Protein AF-A0A838M122-F1 (afdb_monomer)

Solvent-accessible surface area (backbone atoms only — not comparable to full-atom values): 7505 Å² total; per-residue (Å²): 136,85,64,95,44,75,63,60,43,50,53,51,44,65,78,41,40,67,61,52,50,50,51,52,49,50,54,34,68,77,36,52,67,65,43,52,50,54,52,49,55,48,42,71,77,36,48,65,59,50,52,49,53,52,55,57,50,57,67,34,69,68,48,44,48,54,51,50,56,52,62,68,36,63,68,53,49,50,53,54,47,55,51,50,50,51,28,56,75,71,54,32,66,76,43,44,26,49,60,51,26,75,74,66,80,47,59,49,87,77,55,56,65,71,60,42,52,54,50,44,52,53,52,51,52,53,49,58,51,63,74,74,104

Foldseek 3Di:
DDQPDPVSVVVVCVVCVVVVVVVVVVVCVVPVPVVVVVVVVCCVVCVPVVVVVVVVVCPDPVNVVVVVVVCPDVVVVVVVVVVLVVCVVVVPLVNLLVVVCVPVVDHSVPDDVVVSVVSSVVVVVVVVVVVVD

Mean predicted aligned error: 8.32 Å

Radius of gyration: 26.26 Å; Cα contacts (8 Å, |Δi|>4): 43; chains: 1; bounding box: 50×32×75 Å

Structure (mmCIF, N/CA/C/O backbone):
data_AF-A0A838M122-F1
#
_entry.id   AF-A0A838M122-F1
#
loop_
_atom_site.group_PDB
_atom_site.id
_atom_site.type_symbol
_atom_site.label_atom_id
_atom_site.label_alt_id
_atom_site.label_comp_id
_atom_site.label_asym_id
_atom_site.label_entity_id
_atom_site.label_seq_id
_atom_site.pdbx_PDB_ins_code
_atom_site.Cartn_x
_atom_site.Cartn_y
_atom_site.Cartn_z
_atom_site.occupancy
_atom_site.B_iso_or_equiv
_atom_site.auth_seq_id
_atom_site.auth_comp_id
_atom_site.auth_asym_id
_atom_site.auth_atom_id
_atom_site.pdbx_PDB_model_num
ATOM 1 N N . MET A 1 1 ? 18.321 -8.075 -42.721 1.00 55.78 1 MET A N 1
ATOM 2 C CA . MET A 1 1 ? 19.640 -8.029 -42.052 1.00 55.78 1 MET A CA 1
ATOM 3 C C . MET A 1 1 ? 19.836 -9.373 -41.367 1.00 55.78 1 MET A C 1
ATOM 5 O O . MET A 1 1 ? 19.247 -9.596 -40.317 1.00 55.78 1 MET A O 1
ATOM 9 N N . ALA A 1 2 ? 20.524 -10.310 -42.019 1.00 56.94 2 ALA A N 1
ATOM 10 C CA . ALA A 1 2 ? 20.848 -11.600 -41.416 1.00 56.94 2 ALA A CA 1
ATOM 11 C C . ALA A 1 2 ? 22.146 -11.414 -40.622 1.00 56.94 2 ALA A C 1
ATOM 13 O O . ALA A 1 2 ? 23.173 -11.075 -41.203 1.00 56.94 2 ALA A O 1
ATOM 14 N N . TYR A 1 3 ? 22.086 -11.530 -39.297 1.00 67.69 3 TYR A N 1
ATOM 15 C CA . TYR A 1 3 ? 23.287 -11.479 -38.466 1.00 67.69 3 TYR A CA 1
ATOM 16 C C . TYR A 1 3 ? 23.953 -12.851 -38.520 1.00 67.69 3 TYR A C 1
ATOM 18 O O . TYR A 1 3 ? 23.287 -13.858 -38.286 1.00 67.69 3 TYR A O 1
ATOM 26 N N . ALA A 1 4 ? 25.244 -12.885 -38.851 1.00 68.12 4 ALA A N 1
ATOM 27 C CA . ALA A 1 4 ? 25.984 -14.126 -39.078 1.00 68.12 4 ALA A CA 1
ATOM 28 C C . ALA A 1 4 ? 26.081 -15.010 -37.819 1.00 68.12 4 ALA A C 1
ATOM 30 O O . ALA A 1 4 ? 26.167 -16.229 -37.927 1.00 68.12 4 ALA A O 1
ATOM 31 N N . ASN A 1 5 ? 26.018 -14.418 -36.621 1.00 81.88 5 ASN A N 1
ATOM 32 C CA . ASN A 1 5 ? 25.914 -15.134 -35.351 1.00 81.88 5 ASN A CA 1
ATOM 33 C C . ASN A 1 5 ? 25.205 -14.277 -34.273 1.00 81.88 5 ASN A C 1
ATOM 35 O O . ASN A 1 5 ? 24.914 -13.089 -34.455 1.00 81.88 5 ASN A O 1
ATOM 39 N N . LYS A 1 6 ? 24.916 -14.895 -33.120 1.00 81.44 6 LYS A N 1
ATOM 40 C CA . LYS A 1 6 ? 24.209 -14.275 -31.984 1.00 81.44 6 LYS A CA 1
ATOM 41 C C . LYS A 1 6 ? 25.000 -13.139 -31.317 1.00 81.44 6 LYS A C 1
ATOM 43 O O . LYS A 1 6 ? 24.392 -12.210 -30.779 1.00 81.44 6 LYS A O 1
ATOM 48 N N . ASP A 1 7 ? 26.326 -13.197 -31.355 1.00 86.44 7 ASP A N 1
ATOM 49 C CA . ASP A 1 7 ? 27.199 -12.211 -30.712 1.00 86.44 7 ASP A CA 1
ATOM 50 C C . ASP A 1 7 ? 27.296 -10.920 -31.525 1.00 86.44 7 ASP A C 1
ATOM 52 O O . ASP A 1 7 ? 27.257 -9.826 -30.957 1.00 86.44 7 ASP A O 1
ATOM 56 N N . ASP A 1 8 ? 27.300 -11.025 -32.850 1.00 87.50 8 ASP A N 1
ATOM 57 C CA . ASP A 1 8 ? 27.257 -9.887 -33.765 1.00 87.50 8 ASP A CA 1
ATOM 58 C C . ASP A 1 8 ? 25.918 -9.154 -33.664 1.00 87.50 8 ASP A C 1
ATOM 60 O O . ASP A 1 8 ? 25.880 -7.921 -33.618 1.00 87.50 8 ASP A O 1
ATOM 64 N N . TYR A 1 9 ? 24.818 -9.897 -33.497 1.00 86.88 9 TYR A N 1
ATOM 65 C CA . TYR A 1 9 ? 23.526 -9.296 -33.170 1.00 86.88 9 TYR A CA 1
ATOM 66 C C . TYR A 1 9 ? 23.561 -8.564 -31.825 1.00 86.88 9 TYR A C 1
ATOM 68 O O . TYR A 1 9 ? 23.067 -7.442 -31.718 1.00 86.88 9 TYR A O 1
ATOM 76 N N . LYS A 1 10 ? 24.164 -9.161 -30.789 1.00 89.94 10 LYS A N 1
ATOM 77 C CA . LYS A 1 10 ? 24.264 -8.539 -29.462 1.00 89.94 10 LYS A CA 1
ATOM 78 C C . LYS A 1 10 ? 25.076 -7.243 -29.513 1.00 89.94 10 LYS A C 1
ATOM 80 O O . LYS A 1 10 ? 24.645 -6.248 -28.933 1.00 89.94 10 LYS A O 1
ATOM 85 N N . LYS A 1 11 ? 26.206 -7.224 -30.228 1.00 90.81 11 LYS A N 1
ATOM 86 C CA . LYS A 1 11 ? 27.028 -6.019 -30.437 1.00 90.81 11 LYS A CA 1
ATOM 87 C C . LYS A 1 11 ? 26.249 -4.936 -31.180 1.00 90.81 11 LYS A C 1
ATOM 89 O O . LYS A 1 11 ? 26.188 -3.800 -30.710 1.00 90.81 11 LYS A O 1
ATOM 94 N N . TRP A 1 12 ? 25.585 -5.294 -32.280 1.00 92.19 12 TRP A N 1
ATOM 95 C CA . TRP A 1 12 ? 24.742 -4.362 -33.027 1.00 92.19 12 TRP A CA 1
ATOM 96 C C . TRP A 1 12 ? 23.594 -3.813 -32.172 1.00 92.19 12 TRP A C 1
ATOM 98 O O . TRP A 1 12 ? 23.344 -2.606 -32.180 1.00 92.19 12 TRP A O 1
ATOM 108 N N . TYR A 1 13 ? 22.927 -4.672 -31.395 1.00 91.38 13 TYR A N 1
ATOM 109 C CA . TYR A 1 13 ? 21.843 -4.273 -30.503 1.00 91.38 13 TYR A CA 1
ATOM 110 C C . TYR A 1 13 ? 22.339 -3.300 -29.440 1.00 91.38 13 TYR A C 1
ATOM 112 O O . TYR A 1 13 ? 21.704 -2.275 -29.240 1.00 91.38 13 TYR A O 1
ATOM 120 N N . MET A 1 14 ? 23.476 -3.570 -28.793 1.00 92.44 14 MET A N 1
ATOM 121 C CA . MET A 1 14 ? 24.047 -2.660 -27.794 1.00 92.44 14 MET A CA 1
ATOM 122 C C . MET A 1 14 ? 24.406 -1.301 -28.409 1.00 92.44 14 MET A C 1
ATOM 124 O O . MET A 1 14 ? 24.071 -0.277 -27.821 1.00 92.44 14 MET A O 1
ATOM 128 N N . ALA A 1 15 ? 24.977 -1.283 -29.618 1.00 92.44 15 ALA A N 1
ATOM 129 C CA . ALA A 1 15 ? 25.276 -0.050 -30.350 1.00 92.44 15 ALA A CA 1
ATOM 130 C C . ALA A 1 15 ? 24.014 0.733 -30.774 1.00 92.44 15 ALA A C 1
ATOM 132 O O . ALA A 1 15 ? 24.049 1.952 -30.898 1.00 92.44 15 ALA A O 1
ATOM 133 N N . ASN A 1 16 ? 22.880 0.051 -30.972 1.00 93.19 16 ASN A N 1
ATOM 134 C CA . ASN A 1 16 ? 21.612 0.654 -31.409 1.00 93.19 16 ASN A CA 1
ATOM 135 C C . ASN A 1 16 ? 20.558 0.767 -30.298 1.00 93.19 16 ASN A C 1
ATOM 137 O O . ASN A 1 16 ? 19.433 1.204 -30.557 1.00 93.19 16 ASN A O 1
ATOM 141 N N . ARG A 1 17 ? 20.888 0.363 -29.069 1.00 92.00 17 ARG A N 1
ATOM 142 C CA . ARG A 1 17 ? 19.921 0.121 -27.993 1.00 92.00 17 ARG A CA 1
ATOM 143 C C . ARG A 1 17 ? 19.098 1.360 -27.680 1.00 92.00 17 ARG A C 1
ATOM 145 O O . ARG A 1 17 ? 17.872 1.292 -27.655 1.00 92.00 17 ARG A O 1
ATOM 152 N N . GLU A 1 18 ? 19.766 2.491 -27.491 1.00 93.44 18 GLU A N 1
ATOM 153 C CA . GLU A 1 18 ? 19.102 3.753 -27.155 1.00 93.44 18 GLU A CA 1
ATOM 154 C C . GLU A 1 18 ? 18.208 4.244 -28.296 1.00 93.44 18 GLU A C 1
ATOM 156 O O . GLU A 1 18 ? 17.086 4.681 -28.052 1.00 93.44 18 GLU A O 1
ATOM 161 N N . ARG A 1 19 ? 18.631 4.065 -29.555 1.00 94.94 19 ARG A N 1
ATOM 162 C CA . ARG A 1 19 ? 17.818 4.399 -30.734 1.00 94.94 19 ARG A CA 1
ATOM 163 C C . ARG A 1 19 ? 16.542 3.560 -30.802 1.00 94.94 19 ARG A C 1
ATOM 165 O O . ARG A 1 19 ? 15.469 4.087 -31.091 1.00 94.94 19 ARG A O 1
ATOM 172 N N . LEU A 1 20 ? 16.640 2.258 -30.530 1.00 93.06 20 LEU A N 1
ATOM 173 C CA . LEU A 1 20 ? 15.485 1.356 -30.515 1.00 93.06 20 LEU A CA 1
ATOM 174 C C . LEU A 1 20 ? 14.531 1.679 -29.360 1.00 93.06 20 LEU A C 1
ATOM 176 O O . LEU A 1 20 ? 13.319 1.726 -29.569 1.00 93.06 20 LEU A O 1
ATOM 180 N N . ILE A 1 21 ? 15.066 1.964 -28.169 1.00 92.31 21 ILE A N 1
ATOM 181 C CA . ILE A 1 21 ? 14.272 2.392 -27.010 1.00 92.31 21 ILE A CA 1
ATOM 182 C C . ILE A 1 21 ? 13.564 3.716 -27.305 1.00 92.31 21 ILE A C 1
ATOM 184 O O . ILE A 1 21 ? 12.372 3.838 -27.031 1.00 92.31 21 ILE A O 1
ATOM 188 N N . ALA A 1 22 ? 14.260 4.693 -27.889 1.00 94.00 22 ALA A N 1
ATOM 189 C CA . ALA A 1 22 ? 13.680 5.978 -28.265 1.00 94.00 22 ALA A CA 1
ATOM 190 C C . ALA A 1 22 ? 12.554 5.808 -29.293 1.00 94.00 22 ALA A C 1
ATOM 192 O O . ALA A 1 22 ? 11.477 6.371 -29.113 1.00 94.00 22 ALA A O 1
ATOM 193 N N . LYS A 1 23 ? 12.753 4.965 -30.315 1.00 94.50 23 LYS A N 1
ATOM 194 C CA . LYS A 1 23 ? 11.716 4.649 -31.308 1.00 94.50 23 LYS A CA 1
ATOM 195 C C . LYS A 1 23 ? 10.485 4.000 -30.668 1.00 94.50 23 LYS A C 1
ATOM 197 O O . LYS A 1 23 ? 9.364 4.392 -30.975 1.00 94.50 23 LYS A O 1
ATOM 202 N N . ALA A 1 24 ? 10.683 3.037 -29.767 1.00 90.94 24 ALA A N 1
ATOM 203 C CA . ALA A 1 24 ? 9.584 2.396 -29.046 1.00 90.94 24 ALA A CA 1
ATOM 204 C C . ALA A 1 24 ? 8.830 3.395 -28.152 1.00 90.94 24 ALA A C 1
ATOM 206 O O . ALA A 1 24 ? 7.603 3.423 -28.163 1.00 90.94 24 ALA A O 1
ATOM 207 N N . ARG A 1 25 ? 9.552 4.269 -27.437 1.00 92.75 25 ARG A N 1
ATOM 208 C CA . ARG A 1 25 ? 8.950 5.340 -26.628 1.00 92.75 25 ARG A CA 1
ATOM 209 C C . ARG A 1 25 ? 8.158 6.330 -27.475 1.00 92.75 25 ARG A C 1
ATOM 211 O O . ARG A 1 25 ? 7.072 6.715 -27.066 1.00 92.75 25 ARG A O 1
ATOM 218 N N . ALA A 1 26 ? 8.679 6.721 -28.636 1.00 94.31 26 ALA A N 1
ATOM 219 C CA . ALA A 1 26 ? 7.979 7.610 -29.558 1.00 94.31 26 ALA A CA 1
ATOM 220 C C . ALA A 1 26 ? 6.677 6.973 -30.068 1.00 94.31 26 ALA A C 1
ATOM 222 O O . ALA A 1 26 ? 5.647 7.638 -30.103 1.00 94.31 26 ALA A O 1
ATOM 223 N N . ALA A 1 27 ? 6.697 5.675 -30.387 1.00 91.94 27 ALA A N 1
ATOM 224 C CA . ALA A 1 27 ? 5.498 4.942 -30.788 1.00 91.94 27 ALA A CA 1
ATOM 225 C C . ALA A 1 27 ? 4.459 4.838 -29.656 1.00 91.94 27 ALA A C 1
ATOM 227 O O . ALA A 1 27 ? 3.265 4.995 -29.904 1.00 91.94 27 ALA A O 1
ATOM 228 N N . ASP A 1 28 ? 4.904 4.607 -28.418 1.00 93.56 28 ASP A N 1
ATOM 229 C CA . ASP A 1 28 ? 4.020 4.578 -27.248 1.00 93.56 28 ASP A CA 1
ATOM 230 C C . ASP A 1 28 ? 3.446 5.963 -26.915 1.00 93.56 28 ASP A C 1
ATOM 232 O O . ASP A 1 28 ? 2.301 6.055 -26.484 1.00 93.56 28 ASP A O 1
ATOM 236 N N . LEU A 1 29 ? 4.214 7.038 -27.126 1.00 93.19 29 LEU A N 1
ATOM 237 C CA . LEU A 1 29 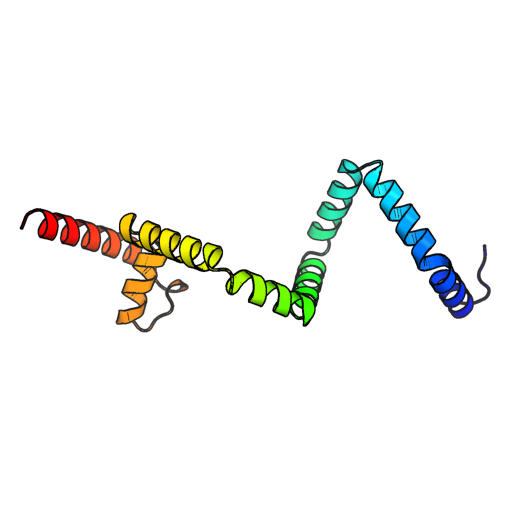? 3.751 8.411 -26.916 1.00 93.19 29 LEU A CA 1
ATOM 238 C C . LEU A 1 29 ? 2.752 8.852 -27.993 1.00 93.19 29 LEU A C 1
ATOM 240 O O . LEU A 1 29 ? 1.797 9.553 -27.680 1.00 93.19 29 LEU A O 1
ATOM 244 N N . ALA A 1 30 ? 2.953 8.419 -29.240 1.00 94.69 30 ALA A N 1
ATOM 245 C CA . ALA A 1 30 ? 2.035 8.691 -30.342 1.00 94.69 30 ALA A CA 1
ATOM 246 C C . ALA A 1 30 ? 0.688 7.960 -30.190 1.00 94.69 30 ALA A C 1
ATOM 248 O O . ALA A 1 30 ? -0.317 8.444 -30.693 1.00 94.69 30 ALA A O 1
ATOM 249 N N . ASN A 1 31 ? 0.661 6.813 -29.496 1.00 93.38 31 ASN A N 1
ATOM 250 C CA . ASN A 1 31 ? -0.547 6.010 -29.272 1.00 93.38 31 ASN A CA 1
ATOM 251 C C . ASN A 1 31 ? -0.647 5.550 -27.803 1.00 93.38 31 ASN A C 1
ATOM 253 O O . ASN A 1 31 ? -0.396 4.372 -27.500 1.00 93.38 31 ASN A O 1
ATOM 257 N N . PRO A 1 32 ? -1.013 6.457 -26.880 1.00 93.06 32 PRO A N 1
ATOM 258 C CA . PRO A 1 32 ? -0.985 6.183 -25.445 1.00 93.06 32 PRO A CA 1
ATOM 259 C C . PRO A 1 32 ? -1.972 5.087 -25.021 1.00 93.06 32 PRO A C 1
ATOM 261 O O . PRO A 1 32 ? -1.622 4.248 -24.188 1.00 93.06 32 PRO A O 1
ATOM 264 N N . ASP A 1 33 ? -3.160 5.031 -25.627 1.00 94.12 33 ASP A N 1
ATOM 265 C CA . ASP A 1 33 ? -4.190 4.044 -25.277 1.00 94.12 33 ASP A CA 1
ATOM 266 C C . ASP A 1 33 ? -3.767 2.626 -25.655 1.00 94.12 33 ASP A C 1
ATOM 268 O O . ASP A 1 33 ? -3.816 1.706 -24.835 1.00 94.12 33 ASP A O 1
ATOM 272 N N . LEU A 1 34 ? -3.229 2.458 -26.865 1.00 93.25 34 LEU A N 1
ATOM 273 C CA . LEU A 1 34 ? -2.703 1.176 -27.325 1.00 93.25 34 LEU A CA 1
ATOM 274 C C . LEU A 1 34 ? -1.489 0.732 -26.493 1.00 93.25 34 LEU A C 1
ATOM 276 O O . LEU A 1 34 ? -1.277 -0.461 -26.268 1.00 93.25 34 LEU A O 1
ATOM 280 N N . ALA A 1 35 ? -0.659 1.671 -26.031 1.00 92.50 35 ALA A N 1
ATOM 281 C CA . ALA A 1 35 ? 0.444 1.367 -25.121 1.00 92.50 35 ALA A CA 1
ATOM 282 C C . ALA A 1 35 ? -0.060 0.940 -23.730 1.00 92.50 35 ALA A C 1
ATOM 284 O O . ALA A 1 35 ? 0.487 0.009 -23.131 1.00 92.50 35 ALA A O 1
ATOM 285 N N . ALA A 1 36 ? -1.107 1.586 -23.212 1.00 93.44 36 ALA A N 1
ATOM 286 C CA . ALA A 1 36 ? -1.734 1.218 -21.947 1.00 93.44 36 ALA A CA 1
ATOM 287 C C . ALA A 1 36 ? -2.387 -0.169 -22.022 1.00 93.44 36 ALA A C 1
ATOM 289 O O . ALA A 1 36 ? -2.175 -0.984 -21.122 1.00 93.44 36 ALA A O 1
ATOM 290 N N . GLN A 1 37 ? -3.104 -0.467 -23.108 1.00 95.44 37 GLN A N 1
ATOM 291 C CA . GLN A 1 37 ? -3.709 -1.776 -23.345 1.00 95.44 37 GLN A CA 1
ATOM 292 C C . GLN A 1 37 ? -2.650 -2.885 -23.370 1.00 95.44 37 GLN A C 1
ATOM 294 O O . GLN A 1 37 ? -2.734 -3.825 -22.583 1.00 95.44 37 GLN A O 1
ATOM 299 N N . ARG A 1 38 ? -1.582 -2.725 -24.164 1.00 93.50 38 ARG A N 1
ATOM 300 C CA . ARG A 1 38 ? -0.470 -3.693 -24.219 1.00 93.50 38 ARG A CA 1
ATOM 301 C C . ARG A 1 38 ? 0.162 -3.944 -22.844 1.00 93.50 38 ARG A C 1
ATOM 303 O O . ARG A 1 38 ? 0.519 -5.076 -22.518 1.00 93.50 38 ARG A O 1
ATOM 310 N N . LYS A 1 39 ? 0.293 -2.9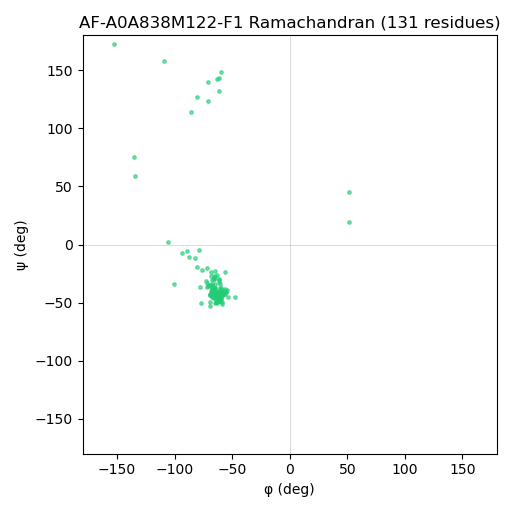05 -22.009 1.00 92.38 39 LYS A N 1
ATOM 311 C CA . LYS A 1 39 ? 0.798 -3.039 -20.629 1.00 92.38 39 LYS A CA 1
ATOM 312 C C . LYS A 1 39 ? -0.169 -3.807 -19.723 1.00 92.38 39 LYS A C 1
ATOM 314 O O . LYS A 1 39 ? 0.302 -4.595 -18.905 1.00 92.38 39 LYS A O 1
ATOM 319 N N . ARG A 1 40 ? -1.484 -3.595 -19.861 1.00 94.75 40 ARG A N 1
ATOM 320 C CA . ARG A 1 40 ? -2.516 -4.341 -19.116 1.00 94.75 40 ARG A CA 1
ATOM 321 C C . ARG A 1 40 ? -2.506 -5.817 -19.500 1.00 94.75 40 ARG A C 1
ATOM 323 O O . ARG A 1 40 ? -2.325 -6.652 -18.624 1.00 94.75 40 ARG A O 1
ATOM 330 N N . GLU A 1 41 ? -2.543 -6.121 -20.794 1.00 96.25 41 GLU A N 1
ATOM 331 C CA . GLU A 1 41 ? -2.486 -7.497 -21.306 1.00 96.25 41 GLU A CA 1
ATOM 332 C C . GLU A 1 41 ? -1.221 -8.233 -20.839 1.00 96.25 41 GLU A C 1
ATOM 334 O O . GLU A 1 41 ? -1.265 -9.403 -20.455 1.00 96.25 41 GLU A O 1
ATOM 339 N N . TYR A 1 42 ? -0.072 -7.548 -20.823 1.00 94.00 42 TYR A N 1
ATOM 340 C CA . TYR A 1 42 ? 1.163 -8.122 -20.289 1.00 94.00 42 TYR A CA 1
ATOM 341 C C . TYR A 1 42 ? 1.063 -8.420 -18.786 1.00 94.00 42 TYR A C 1
ATOM 343 O O . TYR A 1 42 ? 1.536 -9.465 -18.333 1.00 94.00 42 TYR A O 1
ATOM 351 N N . ALA A 1 43 ? 0.460 -7.519 -18.007 1.00 94.94 43 ALA A N 1
ATOM 352 C CA . ALA A 1 43 ? 0.270 -7.714 -16.574 1.00 94.94 43 ALA A CA 1
ATOM 353 C C . ALA A 1 43 ? -0.710 -8.854 -16.260 1.00 94.94 43 ALA A C 1
ATOM 355 O O . ALA A 1 43 ? -0.475 -9.596 -15.310 1.00 94.94 43 ALA A O 1
ATOM 356 N N . GLU A 1 44 ? -1.748 -9.030 -17.076 1.00 94.94 44 GLU A N 1
ATOM 357 C CA . GLU A 1 44 ? -2.706 -10.136 -16.969 1.00 94.94 44 GLU A CA 1
ATOM 358 C C . GLU A 1 44 ? -2.071 -11.481 -17.329 1.00 94.94 44 GLU A C 1
ATOM 360 O O . GLU A 1 44 ? -2.251 -12.464 -16.613 1.00 94.94 44 GLU A O 1
ATOM 365 N N . ARG A 1 45 ? -1.263 -11.530 -18.395 1.00 96.44 45 ARG A N 1
ATOM 366 C CA . ARG A 1 45 ? -0.584 -12.760 -18.832 1.00 96.44 45 ARG A CA 1
ATOM 367 C C . ARG A 1 45 ? 0.566 -13.168 -17.911 1.00 96.44 45 ARG A C 1
ATOM 369 O O . ARG A 1 45 ? 0.883 -14.351 -17.792 1.00 96.44 45 ARG A O 1
ATOM 376 N N . HIS A 1 46 ? 1.237 -12.197 -17.290 1.00 95.00 46 HIS A N 1
ATOM 377 C CA . HIS A 1 46 ? 2.437 -12.424 -16.480 1.00 95.00 46 HIS A CA 1
ATOM 378 C C . HIS A 1 46 ? 2.412 -11.667 -15.141 1.00 95.00 46 HIS A C 1
ATOM 380 O O . HIS A 1 46 ? 3.338 -10.893 -14.849 1.00 95.00 46 HIS A O 1
ATOM 386 N N . PRO A 1 47 ? 1.412 -11.918 -14.280 1.00 93.06 47 PRO A N 1
ATOM 387 C CA . PRO A 1 47 ? 1.236 -11.179 -13.032 1.00 93.06 47 PRO A CA 1
ATOM 388 C C . PRO A 1 47 ? 2.439 -11.334 -12.096 1.00 93.06 47 PRO A C 1
ATOM 390 O O . PRO A 1 47 ? 2.877 -10.368 -11.466 1.00 93.06 47 PRO A O 1
ATOM 393 N N . ASP A 1 48 ? 3.040 -12.523 -12.048 1.00 94.31 48 ASP A N 1
ATOM 394 C CA . ASP A 1 48 ? 4.180 -12.792 -11.170 1.00 94.31 48 ASP A CA 1
ATOM 395 C C . ASP A 1 48 ? 5.450 -12.072 -11.617 1.00 94.31 48 ASP A C 1
ATOM 397 O O . ASP A 1 48 ? 6.200 -11.569 -10.780 1.00 94.31 48 ASP A O 1
ATOM 401 N N . ARG A 1 49 ? 5.664 -11.922 -12.931 1.00 93.25 49 ARG A N 1
ATOM 402 C CA . ARG A 1 49 ? 6.809 -11.160 -13.456 1.00 93.25 49 ARG A CA 1
ATOM 403 C C . ARG A 1 49 ? 6.681 -9.677 -13.138 1.00 93.25 49 ARG A C 1
ATOM 405 O O . ARG A 1 49 ? 7.681 -9.040 -12.815 1.00 93.25 49 ARG A O 1
ATOM 412 N N . VAL A 1 50 ? 5.466 -9.130 -13.197 1.00 93.94 50 VAL A N 1
ATOM 413 C CA . VAL A 1 50 ? 5.205 -7.735 -12.813 1.00 93.94 50 VAL A CA 1
ATOM 414 C C . VAL A 1 50 ? 5.450 -7.536 -11.317 1.00 93.94 50 VAL A C 1
ATOM 416 O O . VAL A 1 50 ? 6.154 -6.599 -10.931 1.00 93.94 50 VAL A O 1
ATOM 419 N N . LYS A 1 51 ? 4.946 -8.445 -10.471 1.00 93.38 51 LYS A N 1
ATOM 420 C CA . LYS A 1 51 ? 5.187 -8.407 -9.021 1.00 93.38 51 LYS A CA 1
ATOM 421 C C . LYS A 1 51 ? 6.676 -8.503 -8.691 1.00 93.38 51 LYS A C 1
ATOM 423 O O . LYS A 1 51 ? 7.167 -7.715 -7.883 1.00 93.38 51 LYS A O 1
ATOM 428 N N . ASP A 1 52 ? 7.397 -9.434 -9.308 1.00 94.12 52 ASP A N 1
ATOM 429 C CA . ASP A 1 52 ? 8.829 -9.619 -9.073 1.00 94.12 52 ASP A CA 1
ATOM 430 C C . ASP A 1 52 ? 9.644 -8.404 -9.539 1.00 94.12 52 ASP A C 1
ATOM 432 O O . ASP A 1 52 ? 10.464 -7.883 -8.784 1.00 94.12 52 ASP A O 1
ATOM 436 N N . ALA A 1 53 ? 9.360 -7.864 -10.728 1.00 92.69 53 ALA A N 1
ATOM 437 C CA . ALA A 1 53 ? 9.995 -6.638 -11.210 1.00 92.69 53 ALA A CA 1
ATOM 438 C C . ALA A 1 53 ? 9.773 -5.457 -10.249 1.00 92.69 53 ALA A C 1
ATOM 440 O O . ALA A 1 53 ? 10.722 -4.736 -9.923 1.00 92.69 53 ALA A O 1
ATOM 441 N N . GLY A 1 54 ? 8.548 -5.300 -9.733 1.00 93.75 54 GLY A N 1
ATOM 442 C CA . GLY A 1 54 ? 8.222 -4.302 -8.715 1.00 93.75 54 GLY A CA 1
ATOM 443 C C . GLY A 1 54 ? 9.024 -4.492 -7.424 1.00 93.75 54 GLY A C 1
ATOM 444 O O . GLY A 1 54 ? 9.619 -3.536 -6.924 1.00 93.75 54 GLY A O 1
ATOM 445 N N . ARG A 1 55 ? 9.124 -5.731 -6.923 1.00 94.12 55 ARG A N 1
ATOM 446 C CA . ARG A 1 55 ? 9.923 -6.073 -5.730 1.00 94.12 55 ARG A CA 1
ATOM 447 C C . ARG A 1 55 ? 11.416 -5.814 -5.933 1.00 94.12 55 ARG A C 1
ATOM 449 O O . ARG A 1 55 ? 12.082 -5.314 -5.029 1.00 94.12 55 ARG A O 1
ATOM 456 N N . ARG A 1 56 ? 11.962 -6.134 -7.108 1.00 94.56 56 ARG A N 1
ATOM 457 C CA . ARG A 1 56 ? 13.366 -5.849 -7.445 1.00 94.56 56 ARG A CA 1
ATOM 458 C C . ARG A 1 56 ? 13.629 -4.351 -7.462 1.00 94.56 56 ARG A C 1
ATOM 460 O O . ARG A 1 56 ? 14.620 -3.905 -6.893 1.00 94.56 56 ARG A O 1
ATOM 467 N N . TYR A 1 57 ? 12.738 -3.575 -8.079 1.00 93.00 57 TYR A N 1
ATOM 468 C CA . TYR A 1 57 ? 12.859 -2.122 -8.109 1.00 93.00 57 TYR A CA 1
ATOM 469 C C . TYR A 1 57 ? 12.802 -1.518 -6.703 1.00 93.00 57 TYR A C 1
ATOM 471 O O . TYR A 1 57 ? 13.672 -0.725 -6.353 1.00 93.00 57 TYR A O 1
ATOM 479 N N . SER A 1 58 ? 11.850 -1.939 -5.865 1.00 91.81 58 SER A N 1
ATOM 480 C CA . SER A 1 58 ? 11.701 -1.402 -4.506 1.00 91.81 58 SER A CA 1
ATOM 481 C C . SER A 1 58 ? 12.890 -1.709 -3.590 1.00 91.81 58 SER A C 1
ATOM 483 O O . SER A 1 58 ? 13.093 -1.009 -2.606 1.00 91.81 58 SER A O 1
ATOM 485 N N . ARG A 1 59 ? 13.668 -2.756 -3.893 1.00 94.00 59 ARG A N 1
ATOM 486 C CA . ARG A 1 59 ? 14.886 -3.127 -3.155 1.00 94.00 59 ARG A CA 1
ATOM 487 C C . ARG A 1 59 ? 16.121 -2.326 -3.571 1.00 94.00 59 ARG A C 1
ATOM 489 O O . ARG A 1 59 ? 17.134 -2.404 -2.883 1.00 94.00 59 ARG A O 1
ATOM 496 N N . LYS A 1 60 ? 16.067 -1.572 -4.675 1.00 96.25 60 LYS A N 1
ATOM 497 C CA . LYS A 1 60 ? 17.195 -0.737 -5.103 1.00 96.25 60 LYS A CA 1
ATOM 498 C C . LYS A 1 60 ? 17.481 0.353 -4.060 1.00 96.25 60 LYS A C 1
ATOM 500 O O . LYS A 1 60 ? 16.531 0.935 -3.527 1.00 96.25 60 LYS A O 1
ATOM 505 N N . PRO A 1 61 ? 18.760 0.691 -3.811 1.00 95.38 61 PRO A N 1
ATOM 506 C CA . PRO A 1 61 ? 19.129 1.694 -2.813 1.00 95.38 61 PRO A CA 1
ATOM 507 C C . PRO A 1 61 ? 18.495 3.059 -3.103 1.00 95.38 61 PRO A C 1
ATOM 509 O O . PRO A 1 61 ? 17.989 3.698 -2.189 1.00 95.38 61 PRO A O 1
ATOM 512 N N . GLU A 1 62 ? 18.419 3.466 -4.371 1.00 95.12 62 GLU A N 1
ATOM 513 C CA . GLU A 1 62 ? 17.776 4.719 -4.792 1.00 95.12 62 GLU A CA 1
ATOM 514 C C . GLU A 1 62 ? 16.279 4.763 -4.452 1.00 95.12 62 GLU A C 1
ATOM 516 O O . GLU A 1 62 ? 15.773 5.771 -3.956 1.00 95.12 62 GLU A O 1
ATOM 521 N N . ALA A 1 63 ? 15.560 3.659 -4.679 1.00 94.69 63 ALA A N 1
ATOM 522 C CA . ALA A 1 63 ? 14.135 3.565 -4.374 1.00 94.69 63 ALA A CA 1
ATOM 523 C C . ALA A 1 63 ? 13.892 3.632 -2.859 1.00 94.69 63 ALA A C 1
ATOM 525 O O . ALA A 1 63 ? 13.002 4.354 -2.401 1.00 94.69 63 ALA A O 1
ATOM 526 N N . LEU A 1 64 ? 14.726 2.941 -2.077 1.00 94.88 64 LEU A N 1
ATOM 527 C CA . LEU A 1 64 ? 14.693 2.993 -0.616 1.00 94.88 64 LEU A CA 1
ATOM 528 C C . LEU A 1 64 ? 15.055 4.386 -0.085 1.00 94.88 64 LEU A C 1
ATOM 530 O O . LEU A 1 64 ? 14.394 4.880 0.825 1.00 94.88 64 LEU A O 1
ATOM 534 N N . ALA A 1 65 ? 16.062 5.046 -0.659 1.00 94.81 65 ALA A N 1
ATOM 535 C CA . ALA A 1 65 ? 16.457 6.403 -0.291 1.00 94.81 65 ALA A CA 1
ATOM 536 C C . ALA A 1 65 ? 15.324 7.399 -0.562 1.00 94.81 65 ALA A C 1
ATOM 538 O O . ALA A 1 65 ? 14.952 8.166 0.326 1.00 94.81 65 ALA A O 1
ATOM 539 N N . LYS A 1 66 ? 14.690 7.317 -1.739 1.00 94.25 66 LYS A N 1
ATOM 540 C CA . LYS A 1 66 ? 13.514 8.128 -2.079 1.00 94.25 66 LYS A CA 1
ATOM 541 C C . LYS A 1 66 ? 12.353 7.880 -1.114 1.00 94.25 66 LYS A C 1
ATOM 543 O O . LYS A 1 66 ? 11.709 8.831 -0.672 1.00 94.25 66 LYS A O 1
ATOM 548 N N . GLN A 1 67 ? 12.101 6.622 -0.748 1.00 92.06 67 GLN A N 1
ATOM 549 C CA . GLN A 1 67 ? 11.067 6.270 0.226 1.00 92.06 67 GLN A CA 1
ATOM 550 C C . GLN A 1 67 ? 11.371 6.848 1.616 1.00 92.06 67 GLN A C 1
ATOM 552 O O . GLN A 1 67 ? 10.479 7.402 2.260 1.00 92.06 67 GLN A O 1
ATOM 557 N N . ARG A 1 68 ? 12.624 6.754 2.079 1.00 93.00 68 ARG A N 1
ATOM 558 C CA . ARG A 1 68 ? 13.060 7.327 3.361 1.00 93.00 68 ARG A CA 1
ATOM 559 C C . ARG A 1 68 ? 12.929 8.846 3.366 1.00 93.00 68 ARG A C 1
ATOM 561 O O . ARG A 1 68 ? 12.357 9.386 4.308 1.00 93.00 68 ARG A O 1
ATOM 568 N N . ALA A 1 69 ? 13.375 9.511 2.302 1.00 93.69 69 ALA A N 1
ATOM 569 C CA . ALA A 1 69 ? 13.247 10.95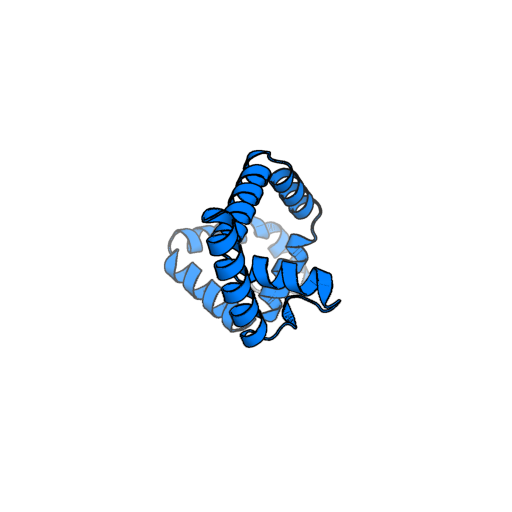5 2.143 1.00 93.69 69 ALA A CA 1
ATOM 570 C C . ALA A 1 69 ? 11.778 11.395 2.179 1.00 93.69 69 ALA A C 1
ATOM 572 O O . ALA A 1 69 ? 11.438 12.349 2.872 1.00 93.69 69 ALA A O 1
ATOM 573 N N . LEU A 1 70 ? 10.885 10.661 1.504 1.00 91.69 70 LEU A N 1
ATOM 574 C CA . LEU A 1 70 ? 9.449 10.932 1.552 1.00 91.69 70 LEU A CA 1
ATOM 575 C C . LEU A 1 70 ? 8.893 10.784 2.974 1.00 91.69 70 LEU A C 1
ATOM 577 O O . LEU A 1 70 ? 8.171 11.659 3.438 1.00 91.69 70 LEU A O 1
ATOM 581 N N . LYS A 1 71 ? 9.255 9.708 3.682 1.00 89.75 71 LYS A N 1
ATOM 582 C CA . LYS A 1 71 ? 8.802 9.448 5.057 1.00 89.75 71 LYS A CA 1
ATOM 583 C C . LYS A 1 71 ? 9.329 10.478 6.065 1.00 89.75 71 LYS A C 1
ATOM 585 O O . LYS A 1 71 ? 8.663 10.735 7.064 1.00 89.75 71 LYS A O 1
ATOM 590 N N . ALA A 1 72 ? 10.506 11.047 5.817 1.00 92.38 72 ALA A N 1
ATOM 591 C CA . ALA A 1 72 ? 11.100 12.076 6.664 1.00 92.38 72 ALA A CA 1
ATOM 592 C C . ALA A 1 72 ? 10.383 13.432 6.554 1.00 92.38 72 ALA A C 1
ATOM 594 O O . ALA A 1 72 ? 10.492 14.243 7.473 1.00 92.38 72 ALA A O 1
ATOM 595 N N . LYS A 1 73 ? 9.627 13.678 5.471 1.00 94.75 73 LYS A N 1
ATOM 596 C CA . LYS A 1 73 ? 8.901 14.941 5.293 1.00 94.75 73 LYS A CA 1
ATOM 597 C C . LYS A 1 73 ? 7.873 15.148 6.416 1.00 94.75 73 LYS A C 1
ATOM 599 O O . LYS A 1 73 ? 7.071 14.243 6.667 1.00 94.75 73 LYS A O 1
ATOM 604 N N . PRO A 1 74 ? 7.830 16.336 7.046 1.00 92.38 74 PRO A N 1
ATOM 605 C CA . PRO A 1 74 ? 6.889 16.619 8.130 1.00 92.38 74 PRO A CA 1
ATOM 606 C C . PRO A 1 74 ? 5.431 16.500 7.672 1.00 92.38 74 PRO A C 1
ATOM 608 O O . PRO A 1 74 ? 4.632 15.877 8.360 1.00 92.38 74 PRO A O 1
ATOM 611 N N . GLU A 1 75 ? 5.103 16.951 6.460 1.00 94.12 75 GLU A N 1
ATOM 612 C CA . GLU A 1 75 ? 3.760 16.827 5.869 1.00 94.12 75 GLU A CA 1
ATOM 613 C C . GLU A 1 75 ? 3.239 15.383 5.854 1.00 94.12 75 GLU A C 1
ATOM 615 O O . GLU A 1 75 ? 2.067 15.125 6.119 1.00 94.12 75 GLU A O 1
ATOM 620 N N . GLN A 1 76 ? 4.113 14.411 5.569 1.00 91.94 76 GLN A N 1
ATOM 621 C CA . GLN A 1 76 ? 3.733 12.996 5.559 1.00 91.94 76 GLN A CA 1
ATOM 622 C C . GLN A 1 76 ? 3.492 12.474 6.977 1.00 91.94 76 GLN A C 1
ATOM 624 O O . GLN A 1 76 ? 2.619 11.628 7.187 1.00 91.94 76 GLN A O 1
ATOM 629 N N . ARG A 1 77 ? 4.238 12.987 7.963 1.00 89.38 77 ARG A N 1
ATOM 630 C CA . ARG A 1 77 ? 4.037 12.658 9.380 1.00 89.38 77 ARG A CA 1
ATOM 631 C C . ARG A 1 77 ? 2.711 13.221 9.885 1.00 89.38 77 ARG A C 1
ATOM 633 O O . ARG A 1 77 ? 1.965 12.469 10.513 1.00 89.38 77 ARG A O 1
ATOM 640 N N . GLU A 1 78 ? 2.395 14.468 9.543 1.00 93.25 78 GLU A N 1
ATOM 641 C CA . GLU A 1 78 ? 1.127 15.114 9.896 1.00 93.25 78 GLU A CA 1
ATOM 642 C C . GLU A 1 78 ? -0.057 14.438 9.211 1.00 93.25 78 GLU A C 1
ATOM 644 O O . GLU A 1 78 ? -1.013 14.049 9.876 1.00 93.25 78 GLU A O 1
ATOM 649 N N . LYS A 1 79 ? 0.040 14.143 7.911 1.00 94.50 79 LYS A N 1
ATOM 650 C CA . LYS A 1 79 ? -0.993 13.375 7.205 1.00 94.50 79 LYS A CA 1
ATOM 651 C C . LYS A 1 79 ? -1.246 12.020 7.868 1.00 94.50 79 LYS A C 1
ATOM 653 O O . LYS A 1 79 ? -2.391 11.610 8.042 1.00 94.50 79 LYS A O 1
ATOM 658 N N . ALA A 1 80 ? -0.186 11.320 8.271 1.00 92.00 80 ALA A N 1
ATOM 659 C CA . ALA A 1 80 ? -0.319 10.053 8.977 1.00 92.00 80 ALA A CA 1
ATOM 660 C C . ALA A 1 80 ? -0.919 10.218 10.386 1.00 92.00 80 ALA A C 1
ATOM 662 O O . ALA A 1 80 ? -1.573 9.294 10.867 1.00 92.00 80 ALA A O 1
ATOM 663 N N . LYS A 1 81 ? -0.690 11.352 11.060 1.00 93.19 81 LYS A N 1
ATOM 664 C CA . LYS A 1 81 ? -1.297 11.686 12.356 1.00 93.19 81 LYS A CA 1
ATOM 665 C C . LYS A 1 81 ? -2.796 11.941 12.204 1.00 93.19 81 LYS A C 1
ATOM 667 O O . LYS A 1 81 ? -3.563 11.223 12.837 1.00 93.19 81 LYS A O 1
ATOM 672 N N . LEU A 1 82 ? -3.186 12.828 11.292 1.00 95.31 82 LEU A N 1
ATOM 673 C CA . LEU A 1 82 ? -4.587 13.121 10.973 1.00 95.31 82 LEU A CA 1
ATOM 674 C C . LEU A 1 82 ? -5.355 11.855 10.587 1.00 95.31 82 LEU A C 1
ATOM 676 O O . LEU A 1 82 ? -6.469 11.629 11.041 1.00 95.31 82 LEU A O 1
ATOM 680 N N . LEU A 1 83 ? -4.734 10.967 9.806 1.00 94.88 83 LEU A N 1
ATOM 681 C CA . LEU A 1 83 ? -5.354 9.697 9.440 1.00 94.88 83 LEU A CA 1
ATOM 682 C C . LEU A 1 83 ? -5.577 8.781 10.656 1.00 94.88 83 LEU A C 1
ATOM 684 O O . LEU A 1 83 ? -6.603 8.113 10.751 1.00 94.88 83 LEU A O 1
ATOM 688 N N . ARG A 1 84 ? -4.631 8.744 11.605 1.00 94.12 84 ARG A N 1
ATOM 689 C CA . ARG A 1 84 ? -4.790 7.977 12.853 1.00 94.12 84 ARG A CA 1
ATOM 690 C C . ARG A 1 84 ? -5.876 8.563 13.750 1.00 94.12 84 ARG A C 1
ATOM 692 O O . ARG A 1 84 ? -6.598 7.783 14.363 1.00 94.12 84 ARG A O 1
ATOM 699 N N . GLU A 1 85 ? -5.972 9.886 13.824 1.00 95.12 85 GLU A N 1
ATOM 700 C CA . GLU A 1 85 ? -7.035 10.592 14.547 1.0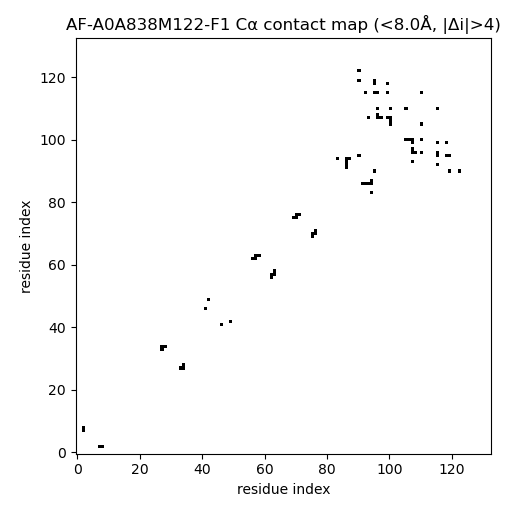0 95.12 85 GLU A CA 1
ATOM 701 C C . GLU A 1 85 ? -8.390 10.285 13.919 1.00 95.12 85 GLU A C 1
ATOM 703 O O . GLU A 1 85 ? -9.255 9.747 14.597 1.00 95.12 85 GLU A O 1
ATOM 708 N N . HIS A 1 86 ? -8.518 10.436 12.601 1.00 95.88 86 HIS A N 1
ATOM 709 C CA . HIS A 1 86 ? -9.726 10.069 11.870 1.00 95.88 86 HIS A CA 1
ATOM 710 C C . HIS A 1 86 ? -10.161 8.619 12.135 1.00 95.88 86 HIS A C 1
ATOM 712 O O . HIS A 1 86 ? -11.332 8.365 12.408 1.00 95.88 86 HIS A O 1
ATOM 718 N N . TYR A 1 87 ? -9.234 7.654 12.110 1.00 95.94 87 TYR A N 1
ATOM 719 C CA . TYR A 1 87 ? -9.549 6.255 12.424 1.00 95.94 87 TYR A CA 1
ATOM 720 C C . TYR A 1 87 ? -9.989 6.037 13.867 1.00 95.94 87 TYR A C 1
ATOM 722 O O . TYR A 1 87 ? -10.855 5.198 14.117 1.00 95.94 87 TYR A O 1
ATOM 730 N N . ARG A 1 88 ? -9.388 6.761 14.815 1.00 94.00 88 ARG A N 1
ATOM 731 C CA . ARG A 1 88 ? -9.825 6.744 16.210 1.00 94.00 88 ARG A CA 1
ATOM 732 C C . ARG A 1 88 ? -11.235 7.307 16.303 1.00 94.00 88 ARG A C 1
ATOM 734 O O . ARG A 1 88 ? -12.091 6.671 16.908 1.00 94.00 88 ARG A O 1
ATOM 741 N N . ASP A 1 89 ? -11.492 8.458 15.703 1.00 92.81 89 ASP A N 1
ATOM 742 C CA . ASP A 1 89 ? -12.738 9.196 15.885 1.00 92.81 89 ASP A CA 1
ATOM 743 C C . ASP A 1 89 ? -13.910 8.445 15.234 1.00 92.81 89 ASP A C 1
ATOM 745 O O . ASP A 1 89 ? -14.921 8.203 15.888 1.00 92.81 89 ASP A O 1
ATOM 749 N N . THR A 1 90 ? -13.715 7.915 14.024 1.00 94.00 90 THR A N 1
ATOM 750 C CA . THR A 1 90 ? -14.708 7.093 13.302 1.00 94.00 90 THR A CA 1
ATOM 751 C C . THR A 1 90 ? -14.806 5.638 13.768 1.00 94.00 90 THR A C 1
ATOM 753 O O . THR A 1 90 ? -15.663 4.900 13.283 1.00 94.00 90 THR A O 1
ATOM 756 N N . LEU A 1 91 ? -13.945 5.198 14.695 1.00 95.19 91 LEU A N 1
ATOM 757 C CA . LEU A 1 91 ? -13.820 3.792 15.107 1.00 95.19 91 LEU A CA 1
ATOM 758 C C . LEU A 1 91 ? -13.647 2.834 13.915 1.00 95.19 91 LEU A C 1
ATOM 760 O O . LEU A 1 91 ? -14.271 1.769 13.830 1.00 95.19 91 LEU A O 1
ATOM 764 N N . HIS A 1 92 ? -12.771 3.224 12.992 1.00 95.94 92 HIS A N 1
ATOM 765 C CA . HIS A 1 92 ? -12.440 2.433 11.814 1.00 95.94 92 HIS A CA 1
ATOM 766 C C . HIS A 1 92 ? -11.862 1.059 12.206 1.00 95.94 92 HIS A C 1
ATOM 768 O O . HIS A 1 92 ? -11.149 0.931 13.205 1.00 95.94 92 HIS A O 1
ATOM 774 N N . ASP A 1 93 ? -12.097 0.029 11.390 1.00 94.88 93 ASP A N 1
ATOM 775 C CA . ASP A 1 93 ? -11.679 -1.362 11.629 1.00 94.88 93 ASP A CA 1
ATOM 776 C C . ASP A 1 93 ? -10.221 -1.493 12.059 1.00 94.88 93 ASP A C 1
ATOM 778 O O . ASP A 1 93 ? -9.896 -2.199 13.010 1.00 94.88 93 ASP A O 1
ATOM 782 N N . CYS A 1 94 ? -9.321 -0.788 11.376 1.00 93.19 94 CYS A N 1
ATOM 783 C CA . CYS A 1 94 ? -7.892 -0.847 11.671 1.00 93.19 94 CYS A CA 1
ATOM 784 C C . CYS A 1 94 ? -7.537 -0.295 13.065 1.00 93.19 94 CYS A C 1
ATOM 786 O O . CYS A 1 94 ? -6.532 -0.714 13.643 1.00 93.19 94 CYS A O 1
ATOM 788 N N . PHE A 1 95 ? -8.333 0.635 13.602 1.00 95.25 95 PHE A N 1
ATOM 789 C CA . PHE A 1 95 ? -8.177 1.161 14.953 1.00 95.25 95 PHE A CA 1
ATOM 790 C C . PHE A 1 95 ? -8.715 0.157 15.975 1.00 95.25 95 PHE A C 1
ATOM 792 O O . PHE A 1 95 ? -7.981 -0.244 16.873 1.00 95.25 95 PHE A O 1
ATOM 799 N N . VAL A 1 96 ? -9.937 -0.339 15.771 1.00 95.62 96 VAL A N 1
ATOM 800 C CA . VAL A 1 96 ? -10.585 -1.318 16.660 1.00 95.62 96 VAL A CA 1
ATOM 801 C C . VAL A 1 96 ? -9.771 -2.616 16.753 1.00 95.62 96 VAL A C 1
ATOM 803 O O . VAL A 1 96 ? -9.478 -3.096 17.847 1.00 95.62 96 VAL A O 1
ATOM 806 N N . ARG A 1 97 ? -9.300 -3.142 15.614 1.00 95.75 97 ARG A N 1
ATOM 807 C CA . ARG A 1 97 ? -8.409 -4.315 15.556 1.00 95.75 97 ARG A CA 1
ATOM 808 C C . ARG A 1 97 ? -7.093 -4.080 16.293 1.00 95.75 97 ARG A C 1
ATOM 810 O O . ARG A 1 97 ? -6.562 -5.014 16.882 1.00 95.75 97 ARG A O 1
ATOM 817 N N . ARG A 1 98 ? -6.560 -2.852 16.281 1.00 93.31 98 ARG A N 1
ATOM 818 C CA . ARG A 1 98 ? -5.339 -2.501 17.024 1.00 93.31 98 ARG A CA 1
ATOM 819 C C . ARG A 1 98 ? -5.582 -2.519 18.531 1.00 93.31 98 ARG A C 1
ATOM 821 O O . ARG A 1 98 ? -4.750 -3.069 19.241 1.00 93.31 98 ARG A O 1
ATOM 828 N N . CYS A 1 99 ? -6.703 -1.968 18.995 1.00 93.12 99 CYS A N 1
ATOM 829 C CA . CYS A 1 99 ? -7.099 -2.019 20.404 1.00 93.12 99 CYS A CA 1
ATOM 830 C C . CYS A 1 99 ? -7.270 -3.467 20.879 1.00 93.12 99 CYS A C 1
ATOM 832 O O . CYS A 1 99 ? -6.687 -3.860 21.880 1.00 93.12 99 CYS A O 1
ATOM 834 N N . LEU A 1 100 ? -7.987 -4.295 20.117 1.00 93.88 100 LEU A N 1
ATOM 835 C CA . LEU A 1 100 ? -8.164 -5.709 20.452 1.00 93.88 100 LEU A CA 1
ATOM 836 C C . LEU A 1 100 ? -6.835 -6.484 20.452 1.00 93.88 100 LEU A C 1
ATOM 838 O O . LEU A 1 100 ? -6.558 -7.233 21.387 1.00 93.88 100 LEU A O 1
ATOM 842 N N . ALA A 1 101 ? -5.981 -6.278 19.445 1.00 93.94 101 ALA A N 1
ATOM 843 C CA . ALA A 1 101 ? -4.693 -6.966 19.339 1.00 93.94 101 ALA A CA 1
ATOM 844 C C . ALA A 1 101 ? -3.748 -6.674 20.521 1.00 93.94 101 ALA A C 1
ATOM 846 O O . ALA A 1 101 ? -2.971 -7.548 20.901 1.00 93.94 101 ALA A O 1
ATOM 847 N N . GLN A 1 102 ? -3.832 -5.483 21.133 1.00 91.12 102 GLN A N 1
ATOM 848 C CA . GLN A 1 102 ? -3.053 -5.141 22.334 1.00 91.12 102 GLN A CA 1
ATOM 849 C C . GLN A 1 102 ? -3.367 -6.056 23.524 1.00 91.12 102 GLN A C 1
ATOM 851 O O . GLN A 1 102 ? -2.487 -6.307 24.343 1.00 91.12 102 GLN A O 1
ATOM 856 N N . HIS A 1 103 ? -4.594 -6.574 23.607 1.00 90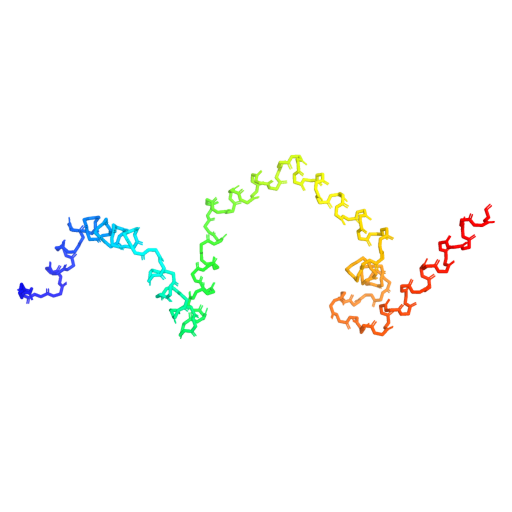.12 103 HIS A N 1
ATOM 857 C CA . HIS A 1 103 ? -5.043 -7.410 24.721 1.00 90.12 103 HIS A CA 1
ATOM 858 C C . HIS A 1 103 ? -5.035 -8.902 24.388 1.00 90.12 103 HIS A C 1
ATOM 860 O O . HIS A 1 103 ? -4.742 -9.724 25.250 1.00 90.12 103 HIS A O 1
ATOM 866 N N . LEU A 1 104 ? -5.329 -9.260 23.137 1.00 87.94 104 LEU A N 1
ATOM 867 C CA . LEU A 1 104 ? -5.553 -10.649 22.737 1.00 87.94 104 LEU A CA 1
ATOM 868 C C . LEU A 1 104 ? -4.278 -11.392 22.310 1.00 87.94 104 LEU A C 1
ATOM 870 O O . LEU A 1 104 ? -4.347 -12.586 22.046 1.00 87.94 104 LEU A O 1
ATOM 874 N N . LYS A 1 105 ? -3.121 -10.714 22.220 1.00 87.81 105 LYS A N 1
ATOM 875 C CA . LYS A 1 105 ? -1.837 -11.281 21.741 1.00 87.81 105 LYS A CA 1
ATOM 876 C C . LYS A 1 105 ? -1.922 -11.998 20.377 1.00 87.81 105 LYS A C 1
ATOM 878 O O . LYS A 1 105 ? -1.029 -12.763 20.028 1.00 87.81 105 LYS A O 1
ATOM 883 N N . ILE A 1 106 ? -2.958 -11.715 19.590 1.00 91.38 106 ILE A N 1
ATOM 884 C CA . ILE A 1 106 ? -3.154 -12.198 18.217 1.00 91.38 106 ILE A CA 1
ATOM 885 C C . ILE A 1 106 ? -2.965 -11.055 17.228 1.00 91.38 106 ILE A C 1
ATOM 887 O O . ILE A 1 106 ? -3.098 -9.872 17.568 1.00 91.38 106 ILE A O 1
ATOM 891 N N . LYS A 1 107 ? -2.667 -11.388 15.974 1.00 91.94 107 LYS A N 1
ATOM 892 C CA . LYS A 1 107 ? -2.491 -10.373 14.941 1.00 91.94 107 LYS A CA 1
ATOM 893 C C . LYS A 1 107 ? -3.842 -9.747 14.600 1.00 91.94 107 LYS A C 1
ATOM 895 O O . LYS A 1 107 ? -4.834 -10.441 14.423 1.00 91.94 107 LYS A O 1
ATOM 900 N N . GLY A 1 108 ? -3.883 -8.430 14.385 1.00 89.19 108 GLY A N 1
ATOM 901 C CA . GLY A 1 108 ? -5.128 -7.719 14.047 1.00 89.19 108 GLY A CA 1
ATOM 902 C C . GLY A 1 108 ? -5.873 -8.251 12.808 1.00 89.19 108 GLY A C 1
ATOM 903 O O . GLY A 1 108 ? -7.085 -8.064 12.696 1.00 89.19 108 GLY A O 1
ATOM 904 N N . SER A 1 109 ? -5.168 -8.921 11.887 1.00 91.44 109 SER A N 1
ATOM 905 C CA . SER A 1 109 ? -5.752 -9.579 10.707 1.00 91.44 109 SER A CA 1
ATOM 906 C C . SER A 1 109 ? -6.449 -10.904 11.014 1.00 91.44 109 SER A C 1
ATOM 908 O O . SER A 1 109 ? -7.268 -11.339 10.220 1.00 91.44 109 SER A O 1
ATOM 910 N N . GLU A 1 110 ? -6.111 -11.548 12.129 1.00 93.19 110 GLU A N 1
ATOM 911 C CA . GLU A 1 110 ? -6.687 -12.830 12.561 1.00 93.19 110 GLU A CA 1
ATOM 912 C C . GLU A 1 110 ? -7.965 -12.627 13.386 1.00 93.19 110 GLU A C 1
ATOM 914 O O . GLU A 1 110 ? -8.698 -13.573 13.649 1.00 93.19 110 GLU A O 1
ATOM 919 N N . ILE A 1 111 ? -8.256 -11.384 13.780 1.00 93.94 111 ILE A N 1
ATOM 920 C CA . ILE A 1 111 ? -9.436 -11.037 14.570 1.00 93.94 111 ILE A CA 1
ATOM 921 C C . ILE A 1 111 ? -10.697 -11.174 13.695 1.00 93.94 111 ILE A C 1
ATOM 923 O O . ILE A 1 111 ? -10.785 -10.505 12.659 1.00 93.94 111 ILE A O 1
ATOM 927 N N . PRO A 1 112 ? -11.698 -11.980 14.089 1.00 95.00 112 PRO A N 1
ATOM 928 C CA . PRO A 1 112 ? -12.956 -12.081 13.353 1.00 95.00 112 PRO A CA 1
ATOM 929 C C . PRO A 1 112 ? -13.692 -10.738 13.293 1.00 95.00 112 PRO A C 1
ATOM 931 O O . PRO A 1 112 ? -13.693 -9.985 14.268 1.00 95.00 112 PRO A O 1
ATOM 934 N N . GLN A 1 113 ? -14.347 -10.439 12.166 1.00 94.75 113 GLN A N 1
ATOM 935 C CA . GLN A 1 113 ? -15.082 -9.177 11.997 1.00 94.75 113 GLN A CA 1
ATOM 936 C C . GLN A 1 113 ? -16.196 -9.010 13.042 1.00 94.75 113 GLN A C 1
ATOM 938 O O . GLN A 1 113 ? -16.364 -7.925 13.582 1.00 94.75 113 GLN A O 1
ATOM 943 N N . THR A 1 114 ? -16.878 -10.095 13.409 1.00 96.56 114 THR A N 1
ATOM 944 C CA . THR A 1 114 ? -17.928 -10.094 14.440 1.00 96.56 114 THR A CA 1
ATOM 945 C C . THR A 1 114 ? -17.439 -9.542 15.781 1.00 96.56 114 THR A C 1
ATOM 947 O O . THR A 1 114 ? -18.129 -8.754 16.424 1.00 96.56 114 THR A O 1
ATOM 950 N N . LEU A 1 115 ? -16.216 -9.896 16.187 1.00 94.56 115 LEU A N 1
ATOM 951 C CA . LEU A 1 115 ? -15.596 -9.384 17.408 1.00 94.56 115 LEU A CA 1
ATOM 952 C C . LEU A 1 115 ? -15.203 -7.906 17.275 1.00 94.56 115 LEU A C 1
ATOM 954 O O . LEU A 1 115 ? -15.307 -7.149 18.240 1.00 94.56 115 LEU A O 1
ATOM 958 N N . VAL A 1 116 ? -14.768 -7.484 16.085 1.00 96.25 116 VAL A N 1
ATOM 959 C CA . VAL A 1 116 ? -14.473 -6.075 15.782 1.00 96.25 116 VAL A CA 1
ATOM 960 C C . VAL A 1 116 ? -15.739 -5.233 15.902 1.00 96.25 116 VAL A C 1
ATOM 962 O O . VAL A 1 116 ? -15.717 -4.206 16.574 1.00 96.25 116 VAL A O 1
ATOM 965 N N . ASP A 1 117 ? -16.846 -5.677 15.315 1.00 97.25 117 ASP A N 1
ATOM 966 C CA . ASP A 1 117 ? -18.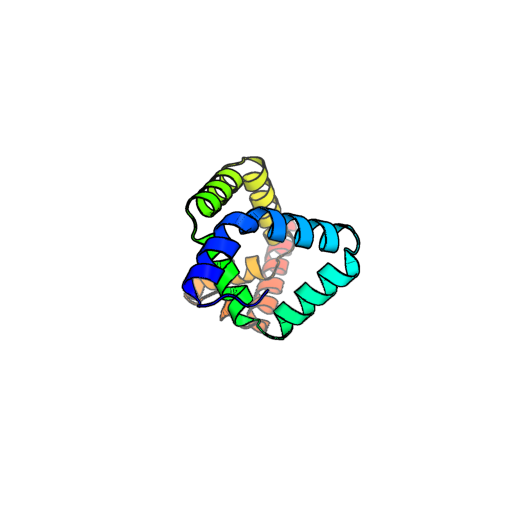110 -4.942 15.343 1.00 97.25 117 ASP A CA 1
ATOM 967 C C . ASP A 1 117 ? -18.671 -4.856 16.771 1.00 97.25 117 ASP A C 1
ATOM 969 O O . ASP A 1 117 ? -19.004 -3.765 17.232 1.00 97.25 117 ASP A O 1
ATOM 973 N N . ALA A 1 118 ? -18.647 -5.960 17.528 1.00 96.44 118 ALA A N 1
ATOM 974 C CA . ALA A 1 118 ? -19.038 -5.958 18.939 1.00 96.44 118 ALA A CA 1
ATOM 975 C C . ALA A 1 118 ? -18.178 -4.997 19.783 1.00 96.44 118 ALA A C 1
ATOM 977 O O . ALA A 1 118 ? -18.696 -4.224 20.592 1.00 96.44 118 ALA A O 1
ATOM 978 N N . HIS A 1 119 ? -16.855 -4.996 19.575 1.00 95.25 119 HIS A N 1
ATOM 979 C CA . HIS A 1 119 ? -15.963 -4.077 20.281 1.00 95.25 119 HIS A CA 1
ATOM 980 C C . HIS A 1 119 ? -16.182 -2.618 19.861 1.00 95.25 119 HIS A C 1
ATOM 982 O O . HIS A 1 119 ? -16.065 -1.718 20.693 1.00 95.25 119 HIS A O 1
ATOM 988 N N . ARG A 1 120 ? -16.530 -2.365 18.592 1.00 97.00 120 ARG A N 1
ATOM 989 C CA . ARG A 1 120 ? -16.878 -1.028 18.098 1.00 97.00 120 ARG A CA 1
ATOM 990 C C . ARG A 1 120 ? -18.107 -0.484 18.817 1.00 97.00 120 ARG A C 1
ATOM 992 O O . ARG A 1 120 ? -18.044 0.643 19.303 1.00 97.00 120 ARG A O 1
ATOM 999 N N . GLU A 1 121 ? -19.182 -1.264 18.920 1.00 96.31 121 GLU A N 1
ATOM 1000 C CA . GLU A 1 121 ? -20.383 -0.834 19.649 1.00 96.31 121 GLU A CA 1
ATOM 1001 C C . GLU A 1 121 ? -20.076 -0.567 21.123 1.00 96.31 121 GLU A C 1
ATOM 1003 O O . GLU A 1 121 ? -20.453 0.470 21.664 1.00 96.31 121 GLU A O 1
ATOM 1008 N N . LEU A 1 122 ? -19.281 -1.430 21.757 1.00 95.12 122 LEU A N 1
ATOM 1009 C CA . LEU A 1 122 ? -18.839 -1.220 23.133 1.00 95.12 122 LEU A CA 1
ATOM 1010 C C . LEU A 1 122 ? -18.041 0.086 23.301 1.00 95.12 122 LEU A C 1
ATOM 1012 O O . LEU A 1 122 ? -18.229 0.798 24.287 1.00 95.12 122 LEU A O 1
ATOM 1016 N N . LEU A 1 123 ? -17.174 0.441 22.347 1.00 94.25 123 LEU A N 1
ATOM 1017 C CA . LEU A 1 123 ? -16.453 1.719 22.361 1.00 94.25 123 LEU A CA 1
ATOM 1018 C C . LEU A 1 123 ? -17.386 2.920 22.154 1.00 94.25 123 LEU A C 1
ATOM 1020 O O . LEU A 1 123 ? -17.181 3.948 22.800 1.00 94.25 123 LEU A O 1
ATOM 1024 N N . ARG A 1 124 ? -18.412 2.802 21.301 1.00 94.88 124 ARG A N 1
ATOM 1025 C CA . ARG A 1 124 ? -19.442 3.844 21.131 1.00 94.88 124 ARG A CA 1
ATOM 1026 C C . ARG A 1 124 ? -20.206 4.080 22.426 1.00 94.88 124 ARG A C 1
ATOM 1028 O O . ARG A 1 124 ? -20.321 5.223 22.853 1.00 94.88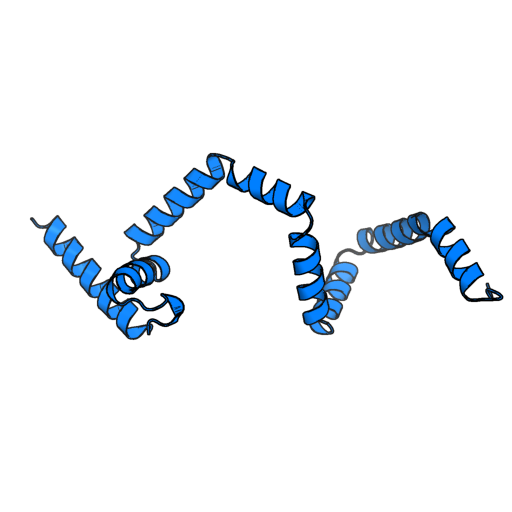 124 ARG A O 1
ATOM 1035 N N . LEU A 1 125 ? -20.649 3.006 23.080 1.00 94.81 125 LEU A N 1
ATOM 1036 C CA . LEU A 1 125 ? -21.336 3.083 24.368 1.00 94.81 125 LEU A CA 1
ATOM 1037 C C . LEU A 1 125 ? -20.449 3.735 25.432 1.00 94.81 125 LEU A C 1
ATOM 1039 O O . LEU A 1 125 ? -20.891 4.657 26.108 1.00 94.81 125 LEU A O 1
ATOM 1043 N N . LYS A 1 126 ? -19.176 3.330 25.532 1.00 93.25 126 LYS A N 1
ATOM 1044 C CA . LYS A 1 126 ? -18.216 3.949 26.462 1.00 93.25 126 LYS A CA 1
ATOM 1045 C C . LYS A 1 126 ? -18.047 5.450 26.226 1.00 93.25 126 LYS A C 1
ATOM 1047 O O . LYS A 1 126 ? -18.006 6.205 27.190 1.00 93.25 126 LYS A O 1
ATOM 1052 N N . ARG A 1 127 ? -17.959 5.887 24.965 1.00 93.69 127 ARG A N 1
ATOM 1053 C CA . ARG A 1 127 ? -17.886 7.318 24.622 1.00 93.69 127 ARG A CA 1
ATOM 1054 C C . ARG A 1 127 ? -19.147 8.060 25.030 1.00 93.69 127 ARG A C 1
ATOM 1056 O O . ARG A 1 127 ? -19.047 9.052 25.731 1.00 93.69 127 ARG A O 1
ATOM 1063 N N . ALA A 1 128 ? -20.311 7.530 24.668 1.00 92.19 128 ALA A N 1
ATOM 1064 C CA . ALA A 1 128 ? -21.593 8.141 24.993 1.00 92.19 128 ALA A CA 1
ATOM 1065 C C . ALA A 1 128 ? -21.838 8.243 26.509 1.00 92.19 128 ALA A C 1
ATOM 1067 O O . ALA A 1 128 ? -22.489 9.180 26.958 1.00 92.19 128 ALA A O 1
ATOM 1068 N N . ILE A 1 129 ? -21.329 7.291 27.298 1.00 93.31 129 ILE A N 1
ATOM 1069 C CA . ILE A 1 129 ? -21.366 7.359 28.764 1.00 93.31 129 ILE A CA 1
ATOM 1070 C C . ILE A 1 129 ? -20.439 8.469 29.268 1.00 93.31 129 ILE A C 1
ATOM 1072 O O . ILE A 1 129 ? -20.872 9.302 30.053 1.00 93.31 129 ILE A O 1
ATOM 1076 N N . ASN A 1 130 ? -19.194 8.509 28.788 1.00 90.00 130 ASN A N 1
ATOM 1077 C CA . ASN A 1 130 ? -18.208 9.506 29.213 1.00 90.0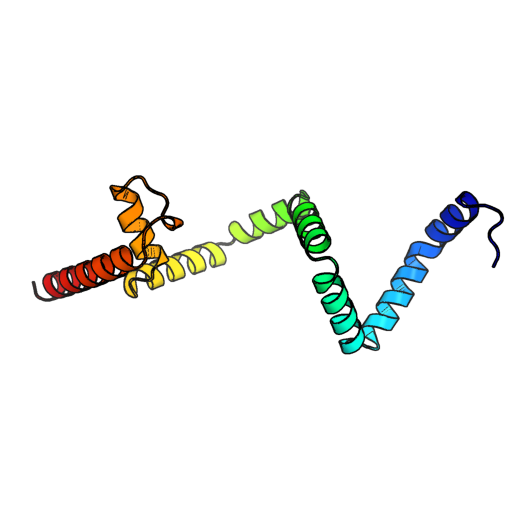0 130 ASN A CA 1
ATOM 1078 C C . ASN A 1 130 ? -18.530 10.938 28.757 1.00 90.00 130 ASN A C 1
ATOM 1080 O O . ASN A 1 130 ? -18.023 11.869 29.356 1.00 90.00 130 ASN A O 1
ATOM 1084 N N . GLU A 1 131 ? -19.308 11.129 27.691 1.00 81.31 131 GLU A N 1
ATOM 1085 C CA . GLU A 1 131 ? -19.762 12.455 27.237 1.00 81.31 131 GLU A CA 1
ATOM 1086 C C . GLU A 1 131 ? -20.969 12.974 28.035 1.00 81.31 131 GLU A C 1
ATOM 1088 O O . GLU A 1 131 ? -21.267 14.165 28.001 1.00 81.31 131 GLU A O 1
ATOM 1093 N N . LYS A 1 132 ? -21.692 12.081 28.723 1.00 59.97 132 LYS A N 1
ATOM 1094 C CA . LYS A 1 132 ? -22.856 12.411 29.559 1.00 59.97 132 LYS A CA 1
ATOM 1095 C C . LYS A 1 132 ? -22.506 12.623 31.038 1.00 59.97 132 LYS A C 1
ATOM 1097 O O . LYS A 1 132 ? -23.396 12.998 31.799 1.00 59.97 132 LYS A O 1
ATOM 1102 N N . LEU A 1 133 ? -21.262 12.346 31.429 1.00 47.12 133 LEU A N 1
ATOM 1103 C CA . LEU A 1 133 ? -20.689 12.545 32.765 1.00 47.12 133 LEU A CA 1
ATOM 1104 C C . LEU A 1 133 ? -19.672 13.686 32.718 1.00 47.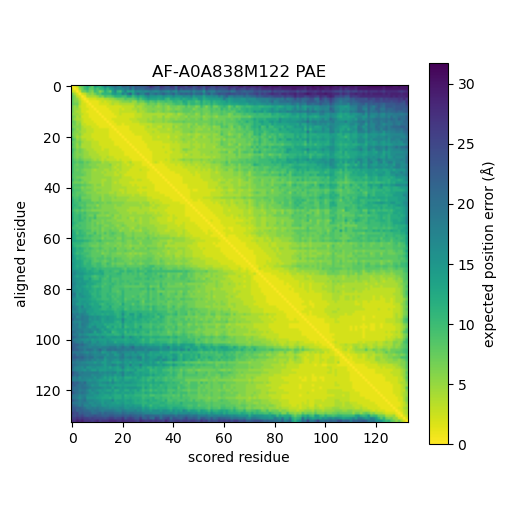12 133 LEU A C 1
ATOM 1106 O O . LEU A 1 133 ? -19.618 14.442 33.709 1.00 47.12 133 LEU A O 1
#

Secondary structure (DSSP, 8-state):
---SSHHHHHHHHHHHHHHHHHHHHHHHHH-HHHHHHHHHHHHHH-HHHHHHHHHHHHTSHHHHHHHHHHHHSHHHHHHHHHHHHHHHHTT-HHHHHHHHHHHH-S-TTTS-HHHHHHHHHHHHHHHHHHH--

Sequence (133 aa):
MAYANKDDYKKWYMANRERLIAKARAADLANPDLAAQRKREYAERHPDRVKDAGRRYSRKPEALAKQRALKAKPEQREKAKLLREHYRDTLHDCFVRRCLAQHLKIKGSEIPQTLVDAHRELLRLKRAINEKL

pLDDT: mean 91.63, std 7.68, range [47.12, 97.25]